Protein AF-A0A9R0TVN7-F1 (afdb_monomer_lite)

pLDDT: mean 81.46, std 10.55, range [56.03, 95.0]

Radius of gyration: 19.46 Å; chains: 1; bounding box: 45×25×55 Å

Sequence (72 aa):
MGFLSLLVVASMPIVQVLLIGVIGAFLASGYSKVLTASARRDMNKVVFTVFTPSLIFANLAKTVTLSDVISW

Secondary structure (DSSP, 8-state):
--HHHHHHHHHHHHHHHHHHHHHHHHHHSTTSGGG-HHHHHHHHHHIIIIIHHHHHHHHHHHHS-HHHHHT-

InterPro domains:
  IPR004776 Membrane transport PIN-like [PF03547] (10-72)
  IPR045033 Protein PIN-LIKES 1/3/4/5/7 [PTHR31651] (1-72)

Structure (mmCIF, N/CA/C/O backbone):
data_AF-A0A9R0TVN7-F1
#
_entry.id   AF-A0A9R0TVN7-F1
#
loop_
_atom_site.group_PDB
_atom_site.id
_atom_site.type_symbol
_atom_site.label_atom_id
_atom_site.label_alt_id
_atom_site.label_comp_id
_atom_site.label_asym_id
_atom_site.label_entity_id
_atom_site.label_seq_id
_atom_site.pdbx_PDB_ins_code
_atom_site.Cartn_x
_atom_site.Cartn_y
_atom_site.Cartn_z
_atom_site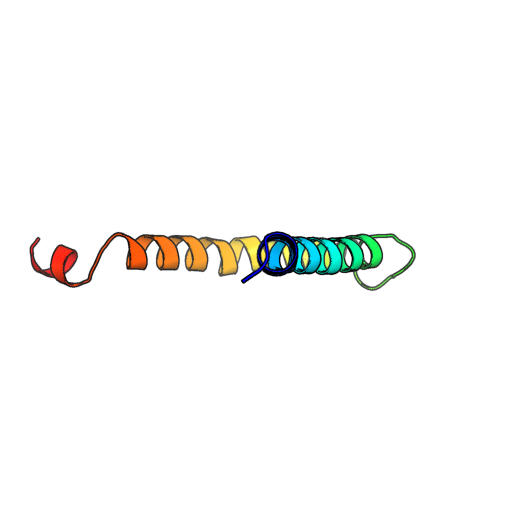.occupancy
_atom_site.B_iso_or_equiv
_atom_site.auth_seq_id
_atom_site.auth_comp_id
_atom_site.auth_asym_id
_atom_site.auth_atom_id
_atom_site.pdbx_PDB_model_num
ATOM 1 N N . MET A 1 1 ? -33.249 -13.572 -0.816 1.00 66.56 1 MET A N 1
ATOM 2 C CA . MET A 1 1 ? -32.049 -13.215 -1.604 1.00 66.56 1 MET A CA 1
ATOM 3 C C . MET A 1 1 ? -31.503 -14.493 -2.222 1.00 66.56 1 MET A C 1
ATOM 5 O O . MET A 1 1 ? -31.188 -15.406 -1.474 1.00 66.56 1 MET A O 1
ATOM 9 N N . GLY A 1 2 ? -31.492 -14.623 -3.551 1.00 89.19 2 GLY A N 1
ATOM 10 C CA . GLY A 1 2 ? -31.002 -15.844 -4.209 1.00 89.19 2 GLY A CA 1
ATOM 11 C C . GLY A 1 2 ? -29.493 -16.040 -4.019 1.00 89.19 2 GLY A C 1
ATOM 12 O O . GLY A 1 2 ? -28.759 -15.061 -3.897 1.00 89.19 2 GLY A O 1
ATOM 13 N N . PHE A 1 3 ? -29.027 -17.291 -4.031 1.00 88.00 3 PHE A N 1
ATOM 14 C CA . PHE A 1 3 ? -27.611 -17.657 -3.868 1.00 88.00 3 PHE A CA 1
ATOM 15 C C . PHE A 1 3 ? -26.670 -16.865 -4.796 1.00 88.00 3 PHE A C 1
ATOM 17 O O . PHE A 1 3 ? -25.654 -16.341 -4.350 1.00 88.00 3 PHE A O 1
ATOM 24 N N . LEU A 1 4 ? -27.058 -16.681 -6.063 1.00 87.88 4 LEU A N 1
ATOM 25 C CA . LEU A 1 4 ? -26.286 -15.903 -7.040 1.00 87.88 4 LEU A CA 1
ATOM 26 C C . LEU A 1 4 ? -26.134 -14.424 -6.653 1.00 87.88 4 LEU A C 1
ATOM 28 O O . LEU A 1 4 ? -25.096 -13.826 -6.908 1.00 87.88 4 LEU A O 1
ATOM 32 N N . SER A 1 5 ? -27.138 -13.835 -6.000 1.00 87.31 5 SER A N 1
ATOM 33 C CA . SER A 1 5 ? -27.064 -12.448 -5.530 1.00 87.31 5 SER A CA 1
ATOM 34 C C . SER A 1 5 ? -26.078 -12.306 -4.368 1.00 87.31 5 SER A C 1
ATOM 36 O O . SER A 1 5 ? -25.284 -11.369 -4.361 1.00 87.31 5 SER A O 1
ATOM 38 N N . LEU A 1 6 ? -26.057 -13.267 -3.438 1.00 89.81 6 LEU A N 1
ATOM 39 C CA . LEU A 1 6 ? -25.071 -13.295 -2.353 1.00 89.81 6 LEU A CA 1
ATOM 40 C C . LEU A 1 6 ? -23.650 -13.522 -2.884 1.00 89.81 6 LEU A C 1
ATOM 42 O O . LEU A 1 6 ? -22.722 -12.877 -2.407 1.00 89.81 6 LEU A O 1
ATOM 46 N N . LEU A 1 7 ? -23.488 -14.372 -3.905 1.00 89.06 7 LEU A N 1
ATOM 47 C CA . LEU A 1 7 ? -22.198 -14.605 -4.557 1.00 89.06 7 LEU A CA 1
ATOM 48 C C . LEU A 1 7 ? -21.647 -13.333 -5.219 1.00 89.06 7 LEU A C 1
ATOM 50 O O . LEU A 1 7 ? -20.461 -13.045 -5.090 1.00 89.06 7 LEU A O 1
ATOM 54 N N . VAL A 1 8 ? -22.499 -12.556 -5.898 1.00 90.50 8 VAL A N 1
ATOM 55 C CA . VAL A 1 8 ? -22.103 -11.283 -6.528 1.00 90.50 8 VAL A CA 1
ATOM 56 C C . VAL A 1 8 ? -21.732 -10.230 -5.483 1.00 90.50 8 VAL A C 1
ATOM 58 O O . VAL A 1 8 ? 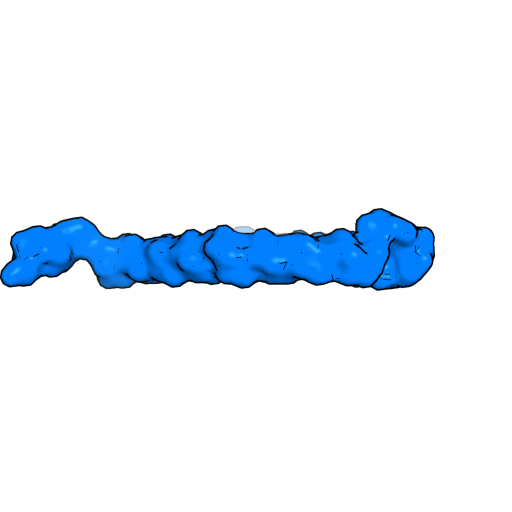-20.718 -9.553 -5.625 1.00 90.50 8 VAL A O 1
ATOM 61 N N . VAL A 1 9 ? -22.512 -10.104 -4.408 1.00 91.19 9 VAL A N 1
ATOM 62 C CA . VAL A 1 9 ? -22.213 -9.144 -3.331 1.00 91.19 9 VAL A CA 1
ATOM 63 C C . VAL A 1 9 ? -20.919 -9.521 -2.607 1.00 91.19 9 VAL A C 1
ATOM 65 O O . VAL A 1 9 ? -20.092 -8.655 -2.333 1.00 91.19 9 VAL A O 1
ATOM 68 N N . ALA A 1 10 ? -20.707 -10.812 -2.348 1.00 90.12 10 ALA A N 1
ATOM 69 C CA . ALA A 1 10 ? -19.489 -11.306 -1.719 1.00 90.12 10 ALA A CA 1
ATOM 70 C C . ALA A 1 10 ? -18.250 -11.159 -2.617 1.00 90.12 10 ALA A C 1
ATOM 72 O O . ALA A 1 10 ? -17.159 -10.939 -2.096 1.00 90.12 10 ALA A O 1
ATOM 73 N N . SER A 1 11 ? -18.390 -11.256 -3.946 1.00 91.31 11 SER A N 1
ATOM 74 C CA . SER A 1 11 ? -17.272 -11.117 -4.892 1.00 91.31 11 SER A CA 1
ATOM 75 C C . SER A 1 11 ? -16.916 -9.665 -5.223 1.00 91.31 11 SER A C 1
ATOM 77 O O . SER A 1 11 ? -15.786 -9.390 -5.628 1.00 91.31 11 SER A O 1
ATOM 79 N N . MET A 1 12 ? -17.831 -8.721 -4.993 1.00 92.06 12 MET A N 1
ATOM 80 C CA . MET A 1 12 ? -17.639 -7.290 -5.235 1.00 92.06 12 MET A CA 1
ATOM 81 C C . MET A 1 12 ? -16.336 -6.708 -4.639 1.00 92.06 12 MET A C 1
ATOM 83 O O . MET A 1 12 ? -15.579 -6.099 -5.401 1.00 92.06 12 MET A O 1
ATOM 87 N N . PRO A 1 13 ? -15.987 -6.927 -3.351 1.00 92.12 13 PRO A N 1
ATOM 88 C CA . PRO A 1 13 ? -14.725 -6.428 -2.796 1.00 92.12 13 PRO A CA 1
ATOM 89 C C . PRO A 1 13 ? -13.491 -7.059 -3.455 1.00 92.12 13 PRO A C 1
ATOM 91 O O . PRO A 1 13 ? -12.485 -6.384 -3.660 1.00 92.12 13 PRO A O 1
ATOM 94 N N . ILE A 1 14 ? -13.558 -8.336 -3.843 1.00 93.06 14 ILE A N 1
ATOM 95 C CA . ILE A 1 14 ? -12.441 -9.030 -4.502 1.00 93.06 14 ILE A CA 1
ATOM 96 C C . ILE A 1 14 ? -12.196 -8.452 -5.895 1.00 93.06 14 ILE A C 1
ATOM 98 O O . ILE A 1 14 ? -11.051 -8.193 -6.264 1.00 93.06 14 ILE A O 1
ATOM 102 N N . VAL A 1 15 ? -13.264 -8.191 -6.653 1.00 92.94 15 VAL A N 1
ATOM 103 C CA . VAL A 1 15 ? -13.170 -7.544 -7.967 1.00 92.94 15 VAL A CA 1
ATOM 104 C C . VAL A 1 15 ? -12.568 -6.144 -7.838 1.00 92.94 15 VAL A C 1
ATOM 106 O O . VAL A 1 15 ? -11.692 -5.790 -8.623 1.00 92.94 15 VAL A O 1
ATOM 109 N N . GLN A 1 16 ? -12.959 -5.364 -6.826 1.00 91.12 16 GLN A N 1
ATOM 110 C CA . GLN A 1 16 ? -12.370 -4.042 -6.583 1.00 91.12 16 GLN A CA 1
ATOM 111 C C . GLN A 1 16 ? -10.860 -4.120 -6.325 1.00 91.12 16 GLN A C 1
ATOM 113 O O . GLN A 1 16 ? -10.094 -3.369 -6.930 1.00 91.12 16 GLN A O 1
ATOM 118 N N . VAL A 1 17 ? -10.421 -5.053 -5.476 1.00 95.00 17 VAL A N 1
ATOM 119 C CA . VAL A 1 17 ? -8.993 -5.250 -5.184 1.00 95.00 17 VAL A CA 1
ATOM 120 C C . VAL A 1 17 ? -8.230 -5.691 -6.437 1.00 95.00 17 VAL A C 1
ATOM 122 O O . VAL A 1 17 ? -7.149 -5.167 -6.707 1.00 95.00 17 VAL A O 1
ATOM 125 N N . LEU A 1 18 ? -8.803 -6.591 -7.242 1.00 92.81 18 LEU A N 1
ATOM 126 C CA . LEU A 1 18 ? -8.205 -7.026 -8.507 1.00 92.81 18 LEU A CA 1
ATOM 127 C C . LEU A 1 18 ? -8.047 -5.870 -9.501 1.00 92.81 18 LEU A C 1
ATOM 129 O O . LEU A 1 18 ? -6.979 -5.726 -10.091 1.00 92.81 18 LEU A O 1
ATOM 133 N N . LEU A 1 19 ? -9.065 -5.019 -9.660 1.00 93.38 19 LEU A N 1
ATOM 134 C CA . LEU A 1 19 ? -9.003 -3.864 -10.563 1.00 93.38 19 LEU A CA 1
ATOM 135 C C . LEU A 1 19 ? -7.910 -2.873 -10.146 1.00 93.38 19 LEU A C 1
ATOM 137 O O . LEU A 1 19 ? -7.114 -2.447 -10.982 1.00 93.38 19 LEU A O 1
ATOM 141 N N . ILE A 1 20 ? -7.824 -2.548 -8.852 1.00 92.44 20 ILE A N 1
ATOM 142 C CA . ILE A 1 20 ? -6.778 -1.662 -8.319 1.00 92.44 20 ILE A CA 1
ATOM 143 C C . ILE A 1 20 ? -5.390 -2.285 -8.533 1.00 92.44 20 ILE A C 1
ATOM 145 O O . ILE A 1 20 ? -4.458 -1.591 -8.943 1.00 92.44 20 ILE A O 1
ATOM 149 N N . GLY A 1 21 ? -5.256 -3.597 -8.323 1.00 89.19 21 GLY A N 1
ATOM 150 C CA . GLY A 1 21 ? -4.018 -4.336 -8.564 1.00 89.19 21 GLY A CA 1
ATOM 151 C C . GLY A 1 21 ? -3.576 -4.309 -10.028 1.00 89.19 21 GLY A C 1
ATOM 152 O O . GLY A 1 21 ? -2.406 -4.051 -10.305 1.00 89.19 21 GLY A O 1
ATOM 153 N N . VAL A 1 22 ? -4.503 -4.503 -10.972 1.00 89.69 22 VAL A N 1
ATOM 154 C CA . VAL A 1 22 ? -4.222 -4.438 -12.418 1.00 89.69 22 VAL A CA 1
ATOM 155 C C . VAL A 1 22 ? -3.773 -3.038 -12.829 1.00 89.69 22 VAL A C 1
ATOM 157 O O . VAL A 1 22 ? -2.793 -2.906 -13.560 1.00 89.69 22 VAL A O 1
ATOM 160 N N . ILE A 1 23 ? -4.431 -1.990 -12.326 1.00 87.88 23 ILE A N 1
ATOM 161 C CA . ILE A 1 23 ? -4.020 -0.602 -12.576 1.00 87.88 23 ILE A CA 1
ATOM 162 C C . ILE A 1 23 ? -2.611 -0.364 -12.020 1.00 87.88 23 ILE A C 1
ATOM 164 O O . ILE A 1 23 ? -1.752 0.150 -12.730 1.00 87.88 23 ILE A O 1
ATOM 168 N N . GLY A 1 24 ? -2.335 -0.794 -10.787 1.00 83.69 24 GLY A N 1
ATOM 169 C CA . GLY A 1 24 ? -1.006 -0.690 -10.182 1.00 83.69 24 GLY A CA 1
ATOM 170 C C . GLY A 1 24 ? 0.074 -1.429 -10.978 1.00 83.69 24 GLY A C 1
ATOM 171 O O . GLY A 1 24 ? 1.146 -0.877 -11.223 1.00 83.69 24 GLY A O 1
ATOM 172 N N . ALA A 1 25 ? -0.219 -2.644 -11.447 1.00 83.6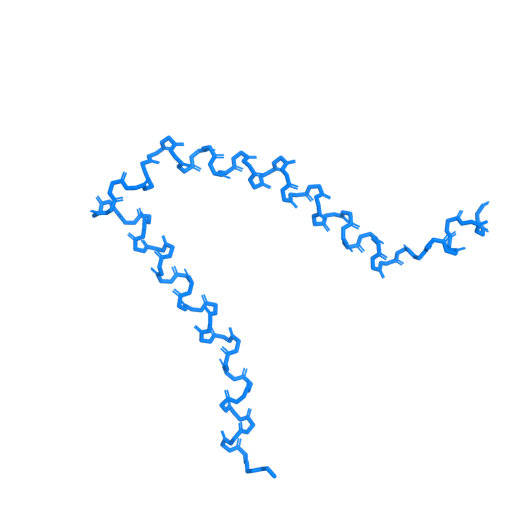9 25 ALA A N 1
ATOM 173 C CA . ALA A 1 25 ? 0.675 -3.432 -12.291 1.00 83.69 25 ALA A CA 1
ATOM 174 C C . ALA A 1 25 ? 0.911 -2.769 -13.657 1.00 83.69 25 ALA A C 1
ATOM 176 O O . ALA A 1 25 ? 2.037 -2.758 -14.150 1.00 83.69 25 ALA A O 1
ATOM 177 N N . PHE A 1 26 ? -0.121 -2.163 -14.247 1.00 82.62 26 PHE A N 1
ATOM 178 C CA . PHE A 1 26 ? -0.006 -1.404 -15.489 1.00 82.62 26 PHE A CA 1
ATOM 179 C C . PHE A 1 26 ? 0.846 -0.141 -15.312 1.00 82.62 26 PHE A C 1
ATOM 181 O O . PHE A 1 26 ? 1.709 0.135 -16.140 1.00 82.62 26 PHE A O 1
ATOM 188 N N . LEU A 1 27 ? 0.661 0.592 -14.211 1.00 77.88 27 LEU A N 1
ATOM 189 C CA . LEU A 1 27 ? 1.485 1.754 -13.871 1.00 77.88 27 LEU A CA 1
ATOM 190 C C . LEU A 1 27 ? 2.945 1.361 -13.611 1.00 77.88 27 LEU A C 1
ATOM 192 O O . LEU A 1 27 ? 3.847 2.108 -13.976 1.00 77.88 27 LEU A O 1
ATOM 196 N N . ALA A 1 28 ? 3.179 0.204 -12.987 1.00 74.44 28 ALA A N 1
ATOM 197 C CA . ALA A 1 28 ? 4.515 -0.326 -12.729 1.00 74.44 28 ALA A CA 1
ATOM 198 C C . ALA A 1 28 ? 5.183 -0.928 -13.976 1.00 74.44 28 ALA A C 1
ATOM 200 O O . ALA A 1 28 ? 6.414 -1.009 -14.033 1.00 74.44 28 ALA A O 1
ATOM 201 N N . SER A 1 29 ? 4.394 -1.360 -14.962 1.00 74.25 29 SER A N 1
ATOM 202 C CA . SER A 1 29 ? 4.897 -1.811 -16.253 1.00 74.25 29 SER A CA 1
ATOM 203 C C . SER A 1 29 ? 5.567 -0.637 -16.963 1.00 74.25 29 SER A C 1
ATOM 205 O O . SER A 1 29 ? 4.997 0.448 -17.068 1.00 74.25 29 SER A O 1
ATOM 207 N N . GLY A 1 30 ? 6.784 -0.848 -17.476 1.00 64.31 30 GLY A N 1
ATOM 208 C CA . GLY A 1 30 ? 7.622 0.198 -18.086 1.00 64.31 30 GLY A CA 1
ATOM 209 C C . GLY A 1 30 ? 7.008 0.921 -19.297 1.00 64.31 30 GLY A C 1
ATOM 210 O O . GLY A 1 30 ? 7.623 1.842 -19.828 1.00 64.31 30 GLY A O 1
ATOM 211 N N . TYR A 1 31 ? 5.801 0.526 -19.713 1.00 63.16 31 TYR A N 1
ATOM 212 C CA . TYR A 1 31 ? 4.960 1.218 -20.688 1.00 63.16 31 TYR A CA 1
ATOM 213 C C . TYR A 1 31 ? 4.476 2.587 -20.191 1.00 63.16 31 TYR A C 1
ATOM 215 O O . TYR A 1 31 ? 4.380 3.535 -20.967 1.00 63.16 31 TYR A O 1
ATOM 223 N N . SER A 1 32 ? 4.208 2.709 -18.890 1.00 63.19 32 SER A N 1
ATOM 224 C CA . SER A 1 32 ? 3.790 3.957 -18.266 1.00 63.19 32 SER A CA 1
ATOM 225 C C . SER A 1 32 ? 4.993 4.538 -17.525 1.00 63.19 32 SER A C 1
ATOM 227 O O . SER A 1 32 ? 5.300 4.146 -16.404 1.00 63.19 32 SER A O 1
ATOM 229 N N . LYS A 1 33 ? 5.714 5.491 -18.134 1.00 64.81 33 LYS A N 1
ATOM 230 C CA . LYS A 1 33 ? 6.865 6.203 -17.516 1.00 64.81 33 LYS A CA 1
ATOM 231 C C . LYS A 1 33 ? 6.530 6.934 -16.191 1.00 64.81 33 LYS A C 1
ATOM 233 O O . LYS A 1 33 ? 7.392 7.593 -15.614 1.00 64.81 33 LYS A O 1
ATOM 238 N N . VAL A 1 34 ? 5.297 6.811 -15.699 1.00 66.75 34 VAL A N 1
ATOM 239 C CA . VAL A 1 34 ? 4.757 7.396 -14.469 1.00 66.75 34 VAL A CA 1
ATOM 240 C C . VAL A 1 34 ? 5.440 6.826 -13.217 1.00 66.75 34 VAL A C 1
ATOM 242 O O . VAL A 1 34 ? 5.905 7.597 -12.383 1.00 66.75 34 VAL A O 1
ATOM 245 N N . LEU A 1 35 ? 5.594 5.498 -13.094 1.00 67.38 35 LEU A N 1
ATOM 246 C CA . LEU A 1 35 ? 6.282 4.853 -11.958 1.00 67.38 35 LEU A CA 1
ATOM 247 C C . LEU A 1 35 ? 7.753 4.540 -12.284 1.00 67.38 35 LEU A C 1
ATOM 249 O O . LEU A 1 35 ? 8.233 3.404 -12.205 1.00 67.38 35 LEU A O 1
ATOM 253 N N . THR A 1 36 ? 8.509 5.585 -12.629 1.00 71.56 36 THR A N 1
ATOM 254 C CA . THR A 1 36 ? 9.969 5.483 -12.785 1.00 71.56 36 THR A CA 1
ATOM 255 C C . THR A 1 36 ? 10.615 4.936 -11.494 1.00 71.56 36 THR A C 1
ATOM 257 O O . THR A 1 36 ? 10.042 5.009 -10.406 1.00 71.56 36 THR A O 1
ATOM 260 N N . ALA A 1 37 ? 11.812 4.345 -11.582 1.00 75.44 37 ALA A N 1
ATOM 261 C CA . ALA A 1 37 ? 12.514 3.765 -10.427 1.00 75.44 37 ALA A CA 1
ATOM 262 C C . ALA A 1 37 ? 12.656 4.732 -9.227 1.00 75.44 37 ALA A C 1
ATOM 264 O O . ALA A 1 37 ? 12.603 4.291 -8.080 1.00 75.44 37 ALA A O 1
ATOM 265 N N . SER A 1 38 ? 12.779 6.039 -9.483 1.00 78.00 38 SER A N 1
ATOM 266 C CA . SER A 1 38 ? 12.737 7.099 -8.465 1.00 78.00 38 SER A CA 1
ATOM 267 C C . SER A 1 38 ? 11.365 7.211 -7.794 1.00 78.00 38 SER A C 1
ATOM 269 O O . SER A 1 38 ? 11.276 7.075 -6.579 1.00 78.00 38 SER A O 1
ATOM 271 N N . ALA A 1 39 ? 10.290 7.346 -8.576 1.00 79.62 39 ALA A N 1
ATOM 272 C CA . ALA A 1 39 ? 8.920 7.443 -8.068 1.00 79.62 39 ALA A CA 1
ATOM 273 C C . ALA A 1 39 ? 8.520 6.217 -7.229 1.00 79.62 39 ALA A C 1
ATOM 275 O O . ALA A 1 39 ? 7.916 6.362 -6.170 1.00 79.62 39 ALA A O 1
ATOM 276 N N . ARG A 1 40 ? 8.928 5.005 -7.639 1.00 77.69 40 ARG A N 1
ATOM 277 C CA . ARG A 1 40 ? 8.725 3.785 -6.835 1.00 77.69 40 ARG A CA 1
ATOM 278 C C . ARG A 1 40 ? 9.456 3.841 -5.493 1.00 77.69 40 ARG A C 1
ATOM 280 O O . ARG A 1 40 ? 8.898 3.430 -4.479 1.00 77.69 40 ARG A O 1
ATOM 287 N N . ARG A 1 41 ? 10.688 4.360 -5.469 1.00 83.19 41 ARG A N 1
ATOM 288 C CA . ARG A 1 41 ? 11.473 4.515 -4.236 1.00 83.19 41 ARG A CA 1
ATOM 289 C C . ARG A 1 41 ? 10.835 5.531 -3.288 1.00 83.19 41 ARG A C 1
ATOM 291 O O . ARG A 1 41 ? 10.762 5.257 -2.093 1.00 83.19 41 ARG A O 1
ATOM 298 N N . ASP A 1 42 ? 10.365 6.664 -3.799 1.00 84.75 42 ASP A N 1
ATOM 299 C CA . ASP A 1 42 ? 9.738 7.697 -2.970 1.00 84.75 42 ASP A CA 1
ATOM 300 C C . ASP A 1 42 ? 8.357 7.264 -2.466 1.00 84.75 42 ASP A C 1
ATOM 302 O O . ASP A 1 42 ? 8.054 7.447 -1.289 1.00 84.75 42 ASP A O 1
ATOM 306 N N . MET A 1 43 ? 7.571 6.565 -3.291 1.00 84.12 43 MET A N 1
ATOM 307 C CA . MET A 1 43 ? 6.314 5.955 -2.853 1.00 84.12 43 MET A CA 1
ATOM 308 C C . MET A 1 43 ? 6.549 4.934 -1.731 1.00 84.12 43 MET A C 1
ATOM 310 O O . MET A 1 43 ? 5.840 4.949 -0.728 1.00 84.12 43 MET A O 1
ATOM 314 N N . ASN A 1 44 ? 7.589 4.098 -1.844 1.00 86.69 44 ASN A N 1
ATOM 315 C CA . ASN A 1 44 ? 7.924 3.127 -0.802 1.00 86.69 44 ASN A CA 1
ATOM 316 C C . ASN A 1 44 ? 8.345 3.802 0.515 1.00 86.69 44 ASN A C 1
ATOM 318 O O . ASN A 1 44 ? 7.970 3.334 1.587 1.00 86.69 44 ASN A O 1
ATOM 322 N N . LYS A 1 45 ? 9.068 4.931 0.455 1.00 88.44 45 LYS A N 1
ATOM 323 C CA . LYS A 1 45 ? 9.379 5.730 1.653 1.00 88.44 45 LYS A CA 1
ATOM 324 C C . LYS A 1 45 ? 8.113 6.259 2.320 1.00 88.44 45 LYS A C 1
ATOM 326 O O . LYS A 1 45 ? 7.983 6.124 3.528 1.00 88.44 45 LYS A O 1
ATOM 331 N N . VAL A 1 46 ? 7.173 6.825 1.560 1.00 89.50 46 VAL A N 1
ATOM 332 C CA . VAL A 1 46 ? 5.911 7.343 2.121 1.00 89.50 46 VAL A CA 1
ATOM 333 C C . VAL A 1 46 ? 5.107 6.226 2.786 1.00 89.50 46 VAL A C 1
ATOM 335 O O . VAL A 1 46 ? 4.631 6.396 3.907 1.00 89.50 46 VAL A O 1
ATOM 338 N N . VAL A 1 47 ? 5.000 5.063 2.141 1.00 87.88 47 VAL A N 1
ATOM 339 C CA . VAL A 1 47 ? 4.319 3.897 2.722 1.00 87.88 47 VAL A CA 1
ATOM 340 C C . VAL A 1 47 ? 5.004 3.463 4.022 1.00 87.88 47 VAL A C 1
ATOM 342 O O . VAL A 1 47 ? 4.350 3.266 5.047 1.00 87.88 47 VAL A O 1
ATOM 345 N N . PHE A 1 48 ? 6.330 3.372 4.028 1.00 88.38 48 PHE A N 1
ATOM 346 C CA . PHE A 1 48 ? 7.044 2.923 5.217 1.00 88.38 48 PHE A CA 1
ATOM 347 C C . PHE A 1 48 ? 6.986 3.947 6.361 1.00 88.38 48 PHE A C 1
ATOM 349 O O . PHE A 1 48 ? 6.738 3.583 7.504 1.00 88.38 48 PHE A O 1
ATOM 356 N N . THR A 1 49 ? 7.159 5.234 6.068 1.00 90.31 49 THR A N 1
ATOM 357 C CA . THR A 1 49 ? 7.240 6.291 7.085 1.00 90.31 49 THR A CA 1
ATOM 358 C C . THR A 1 49 ? 5.876 6.754 7.589 1.00 90.31 49 THR A C 1
ATOM 360 O O . THR A 1 49 ? 5.765 7.103 8.758 1.00 90.31 49 THR A O 1
ATOM 363 N N . VAL A 1 50 ? 4.839 6.767 6.747 1.00 92.06 50 VAL A N 1
ATOM 364 C CA . VAL A 1 50 ? 3.516 7.306 7.113 1.00 92.06 50 VAL A CA 1
ATOM 365 C C . VAL A 1 50 ? 2.513 6.188 7.352 1.00 92.06 50 VAL A C 1
ATOM 367 O O . VAL A 1 50 ? 1.903 6.123 8.415 1.00 92.06 50 VAL A O 1
ATOM 370 N N . PHE A 1 51 ? 2.363 5.265 6.398 1.00 87.44 51 PHE A N 1
ATOM 371 C CA . PHE A 1 51 ? 1.329 4.233 6.504 1.00 87.44 51 PHE A CA 1
ATOM 372 C C . PHE A 1 51 ? 1.638 3.216 7.600 1.00 87.44 51 PHE A C 1
ATOM 374 O O . PHE A 1 51 ? 0.711 2.771 8.271 1.00 87.44 51 PHE A O 1
ATOM 381 N N . THR A 1 52 ? 2.909 2.870 7.824 1.00 88.38 52 THR A N 1
ATOM 382 C CA . THR A 1 52 ? 3.272 1.873 8.848 1.00 88.38 52 THR A CA 1
ATOM 383 C C . THR A 1 52 ? 2.923 2.353 10.263 1.00 88.38 52 THR A C 1
ATOM 385 O O . THR A 1 52 ? 2.174 1.646 10.940 1.00 88.38 52 THR A O 1
ATOM 388 N N . PRO A 1 53 ? 3.338 3.556 10.719 1.00 89.38 53 PRO A N 1
ATOM 389 C CA . PRO A 1 53 ? 2.906 4.065 12.021 1.00 89.38 53 PRO A CA 1
ATOM 390 C C . PRO A 1 53 ? 1.389 4.251 12.120 1.00 89.38 53 PRO A C 1
ATOM 392 O O . PRO A 1 53 ? 0.803 3.906 13.143 1.00 89.38 53 PRO A O 1
ATOM 395 N N . SER A 1 54 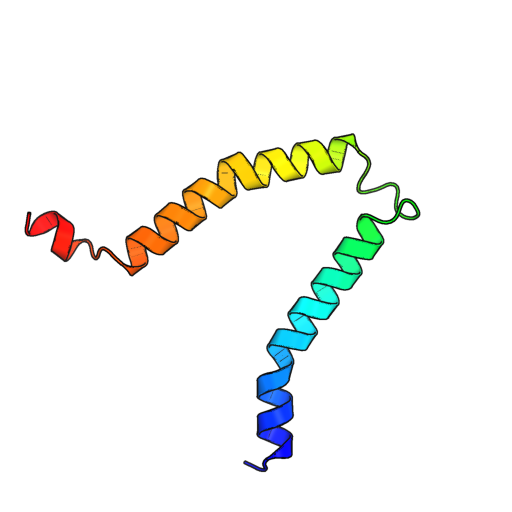? 0.730 4.740 11.060 1.00 89.81 54 SER A N 1
ATOM 396 C CA . SER A 1 54 ? -0.727 4.915 11.056 1.00 89.81 54 SER A CA 1
ATOM 397 C C . SER A 1 54 ? -1.482 3.592 11.174 1.00 89.81 54 SER A C 1
ATOM 399 O O . SER A 1 54 ? -2.456 3.524 11.919 1.00 89.81 54 SER A O 1
ATOM 401 N N . LEU A 1 55 ? -1.037 2.528 10.494 1.00 88.81 55 LEU A N 1
ATOM 402 C CA . LEU A 1 55 ? -1.638 1.200 10.634 1.00 88.81 55 LEU A CA 1
ATOM 403 C C . LEU A 1 55 ? -1.423 0.636 12.034 1.00 88.81 55 LEU A C 1
ATOM 405 O O . LEU A 1 55 ? -2.357 0.073 12.602 1.00 88.81 55 LEU A O 1
ATOM 409 N N . ILE A 1 56 ? -0.218 0.773 12.589 1.00 88.69 56 ILE A N 1
ATOM 410 C CA . ILE A 1 56 ? 0.071 0.331 13.956 1.00 88.69 56 ILE A CA 1
ATOM 411 C C . ILE A 1 56 ? -0.875 1.046 14.920 1.00 88.69 56 ILE A C 1
ATOM 413 O O . ILE A 1 56 ? -1.564 0.386 15.690 1.00 88.69 56 ILE A O 1
ATOM 417 N N . PHE A 1 57 ? -1.000 2.370 14.815 1.00 86.38 57 PHE A N 1
ATOM 418 C CA . PHE A 1 57 ? -1.884 3.149 15.677 1.00 86.38 57 PHE A CA 1
ATOM 419 C C . PHE A 1 57 ? -3.365 2.809 15.480 1.00 86.38 57 PHE A C 1
ATOM 421 O O . PHE A 1 57 ? -4.092 2.682 16.456 1.00 86.38 57 PHE A O 1
ATOM 428 N N . ALA A 1 58 ? -3.822 2.598 14.243 1.00 86.88 58 ALA A N 1
ATOM 429 C CA . ALA A 1 58 ? -5.202 2.199 13.966 1.00 86.88 58 ALA A CA 1
ATOM 430 C C . ALA A 1 58 ? -5.537 0.817 14.556 1.00 86.88 58 ALA A C 1
ATOM 432 O O . ALA A 1 58 ? -6.619 0.624 15.111 1.00 86.88 58 ALA A O 1
ATOM 433 N N . ASN A 1 59 ? -4.606 -0.139 14.476 1.00 84.88 59 ASN A N 1
ATOM 434 C CA . ASN A 1 59 ? -4.767 -1.455 15.095 1.00 84.88 59 ASN A CA 1
ATOM 435 C C . ASN A 1 59 ? -4.688 -1.380 16.627 1.00 84.88 59 ASN A C 1
ATOM 437 O O . ASN A 1 59 ? -5.476 -2.042 17.305 1.00 84.88 59 ASN A O 1
ATOM 441 N N . LEU A 1 60 ? -3.798 -0.544 17.173 1.00 83.31 60 LEU A N 1
ATOM 442 C CA . LEU A 1 60 ? -3.726 -0.273 18.608 1.00 83.31 60 LEU A CA 1
ATOM 443 C C . LEU A 1 60 ? -5.026 0.356 19.106 1.00 83.31 60 LEU A C 1
ATOM 445 O O . LEU A 1 60 ? -5.596 -0.160 20.050 1.00 83.31 60 LEU A O 1
ATOM 449 N N . ALA A 1 61 ? -5.553 1.383 18.443 1.00 80.69 61 ALA A N 1
ATOM 450 C CA . ALA A 1 61 ? -6.798 2.047 18.834 1.00 80.69 61 ALA A CA 1
ATOM 451 C C . ALA A 1 61 ? -8.019 1.111 18.795 1.00 80.69 61 ALA A C 1
ATOM 453 O O . ALA A 1 61 ? -8.965 1.286 19.557 1.00 80.69 61 ALA A O 1
ATOM 454 N N . LYS A 1 62 ? -8.007 0.104 17.913 1.00 76.56 62 LYS A N 1
ATOM 455 C CA . LYS A 1 62 ? -9.049 -0.929 17.855 1.00 76.56 62 LYS A CA 1
ATOM 456 C C . LYS A 1 62 ? -8.941 -1.947 18.997 1.00 76.56 62 LYS A C 1
ATOM 458 O O . LYS A 1 62 ? -9.950 -2.529 19.380 1.00 76.56 62 LYS A O 1
ATOM 463 N N . THR A 1 63 ? -7.730 -2.183 19.496 1.00 73.25 63 THR A N 1
ATOM 464 C CA . THR A 1 63 ? -7.433 -3.217 20.502 1.00 73.25 63 THR A CA 1
ATOM 465 C C . THR A 1 63 ? -7.395 -2.646 21.921 1.00 73.25 63 THR A C 1
ATOM 467 O O . THR A 1 63 ? -7.806 -3.311 22.861 1.00 73.25 63 THR A O 1
ATOM 470 N N . VAL A 1 64 ? -6.934 -1.406 22.067 1.00 66.12 64 VAL A N 1
ATOM 471 C CA . VAL A 1 64 ? -6.778 -0.674 23.320 1.00 66.12 64 VAL A CA 1
ATOM 472 C C . VAL A 1 64 ? -7.756 0.494 23.296 1.00 66.12 64 VAL A C 1
ATOM 474 O O . VAL A 1 64 ? -7.521 1.526 22.665 1.00 66.12 64 VAL A O 1
ATOM 477 N N . THR A 1 65 ? -8.888 0.329 23.971 1.00 68.94 65 THR A N 1
ATOM 478 C CA . THR A 1 65 ? -9.817 1.431 24.231 1.00 68.94 65 THR A CA 1
ATOM 479 C C . THR A 1 65 ? -9.213 2.391 25.254 1.00 68.94 65 THR A C 1
ATOM 481 O O . THR A 1 65 ? -8.563 1.950 26.193 1.00 68.94 65 THR A O 1
ATOM 484 N N . LEU A 1 66 ? -9.456 3.702 25.128 1.00 60.91 66 LEU A N 1
ATOM 485 C CA . LEU A 1 66 ? 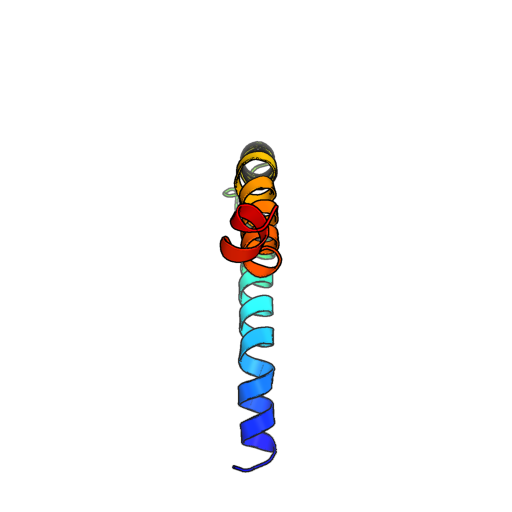-8.975 4.717 26.088 1.00 60.91 66 LEU A CA 1
ATOM 486 C C . LEU A 1 66 ? -9.335 4.384 27.548 1.00 60.91 66 LEU A C 1
ATOM 488 O O . LEU A 1 66 ? -8.585 4.723 28.456 1.00 60.91 66 LEU A O 1
ATOM 492 N N . SER A 1 67 ? -10.448 3.678 27.764 1.00 61.34 67 SER A N 1
ATOM 493 C CA . SER A 1 67 ? -10.843 3.147 29.070 1.00 61.34 67 SER A CA 1
ATOM 494 C C . SER A 1 67 ? -9.826 2.174 29.675 1.00 61.34 67 SER A C 1
ATOM 496 O O . SER A 1 67 ? -9.662 2.191 30.885 1.00 61.34 67 SER A O 1
ATOM 498 N N . ASP A 1 68 ? -9.129 1.380 28.859 1.00 62.59 68 ASP A N 1
ATOM 499 C CA . ASP A 1 68 ? -8.105 0.409 29.278 1.00 62.59 68 ASP A CA 1
ATOM 500 C C . ASP A 1 68 ? -6.814 1.120 29.726 1.00 62.59 68 ASP A C 1
ATOM 502 O O . ASP A 1 68 ? -6.177 0.733 30.696 1.00 62.59 68 ASP A O 1
ATOM 506 N N . VAL A 1 69 ? -6.478 2.240 29.071 1.00 63.81 69 VAL A N 1
ATOM 507 C CA . VAL A 1 69 ? -5.318 3.085 29.415 1.00 63.81 69 VAL A CA 1
ATOM 508 C C . VAL A 1 69 ? -5.567 3.918 30.675 1.00 63.81 69 VAL A C 1
ATOM 510 O O . VAL A 1 69 ? -4.638 4.170 31.429 1.00 63.81 69 VAL A O 1
ATOM 513 N N . ILE A 1 70 ? -6.808 4.361 30.905 1.00 67.88 70 ILE A N 1
ATOM 514 C CA . ILE A 1 70 ? -7.193 5.133 32.101 1.00 67.88 70 ILE A CA 1
ATOM 515 C C . ILE A 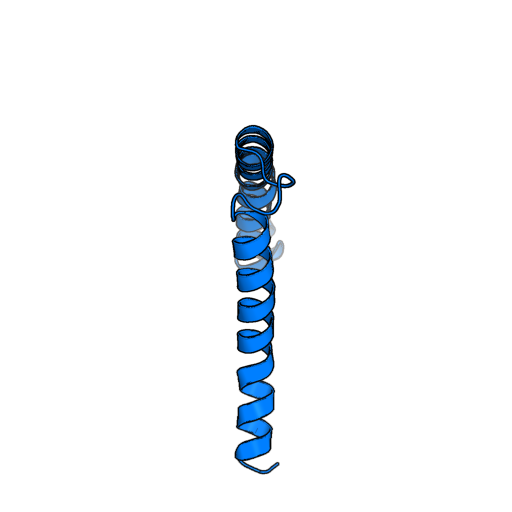1 70 ? -7.366 4.222 33.331 1.00 67.88 70 ILE A C 1
ATOM 517 O O . ILE A 1 70 ? -7.277 4.701 34.459 1.00 67.88 70 ILE A O 1
ATOM 521 N N . SER A 1 71 ? -7.623 2.923 33.136 1.00 66.69 71 SER A N 1
ATOM 522 C CA . SER A 1 71 ? -7.748 1.943 34.227 1.00 66.69 71 SER A CA 1
ATOM 523 C C . SER A 1 71 ? -6.406 1.363 34.702 1.00 66.69 71 SER A C 1
ATOM 525 O O . SER A 1 71 ? -6.420 0.498 35.584 1.00 66.69 71 SER A O 1
ATOM 527 N N . TRP A 1 72 ? -5.283 1.794 34.125 1.00 56.03 72 TRP A N 1
ATOM 528 C CA . TRP A 1 72 ? -3.929 1.381 34.498 1.00 56.03 72 TRP A CA 1
ATOM 529 C C . TRP A 1 72 ? -3.257 2.454 35.356 1.00 56.03 72 TRP A C 1
ATOM 531 O O . TRP A 1 72 ? -2.682 2.083 36.403 1.00 56.03 72 TRP A O 1
#

Organism: Triticum turgidum subsp. durum (NCBI:txid4567)

Foldseek 3Di:
DDPVVVVCVVCVVVVVVVVVVVVVVVCVPVVNCNCPVVNVVVVVVCCVVPVVVVVVVVVCCVVDPVVNVVVD